Protein AF-A0A915UZ23-F1 (afdb_monomer)

Mean predicted aligned error: 4.22 Å

Solvent-accessible surface area (backbone atoms only — not comparable to full-atom values): 5378 Å² total; per-residue (Å²): 132,85,82,70,51,73,66,54,51,43,52,49,52,34,50,52,42,57,56,46,61,71,44,100,79,45,67,87,58,43,67,60,50,36,53,44,35,50,39,56,71,74,65,50,86,45,71,68,53,41,41,52,45,27,51,52,44,36,50,58,41,57,74,39,61,75,51,29,77,32,76,69,28,41,54,51,39,50,53,19,49,54,49,38,71,74,47,24,84,82,37,76,92,59,103

Secondary structure (DSSP, 8-state):
-----HHHHHHHHHHHHHHHTTSSS--TTHHHHHHHHHIIIII--SHHHHHHHHHHHHHHHHHSHHHHTSHHHHHHHHHHHHHHHHHGGG-GGG-

pLDDT: mean 90.29, std 10.5, range [41.72, 97.69]

Radius of gyration: 13.06 Å; Cα contacts (8 Å, |Δi|>4): 94; chains: 1; bounding box: 33×24×35 Å

Foldseek 3Di:
DDDDDLLRLLVVLLVVLVVQVPDPDHDPLSVVLNVLSCCLNPPDPDLVVNLVSLVVNLVSLVVDVVSCPDPSNVSSNVSSVVSLVVRVVVPVVSD

Nearest PDB structures (foldseek):
  4c0e-assembly2_B  TM=3.445E-01  e=4.087E+00  Thermochaetoides thermophila

Sequence (95 aa):
MSHLSLKEKIQELATRAREATCEPHPHWLLPHIIEVLDVMFVRVRSPKELLGAARALGRIVMDDYAFSESPLGTELLELADDIVRKYAWRFPRFR

Structure (mmCIF, N/CA/C/O backbone):
data_AF-A0A915UZ23-F1
#
_entry.id   AF-A0A915UZ23-F1
#
loop_
_atom_site.group_PDB
_atom_site.id
_atom_site.type_symbol
_atom_site.label_atom_id
_atom_site.label_alt_id
_atom_site.label_comp_id
_atom_site.label_asym_id
_atom_site.label_entity_id
_atom_site.label_seq_id
_atom_site.pdbx_PDB_ins_code
_atom_site.Cartn_x
_atom_site.Cartn_y
_atom_site.Cartn_z
_atom_site.occupancy
_atom_site.B_iso_or_equiv
_atom_site.auth_seq_id
_atom_site.auth_comp_id
_atom_site.auth_asym_id
_atom_site.auth_atom_id
_atom_site.pdbx_PDB_model_num
ATOM 1 N N . MET A 1 1 ? 18.042 2.248 15.621 1.00 41.72 1 MET A N 1
ATOM 2 C CA . MET A 1 1 ? 17.168 2.279 14.432 1.00 41.72 1 MET A CA 1
ATOM 3 C C . MET A 1 1 ? 15.877 2.957 14.840 1.00 41.72 1 MET A C 1
ATOM 5 O O . MET A 1 1 ? 15.252 2.508 15.792 1.00 41.72 1 MET A O 1
ATOM 9 N N . SER A 1 2 ? 15.558 4.095 14.237 1.00 47.66 2 SER A N 1
ATOM 10 C CA . SER A 1 2 ? 14.358 4.876 14.545 1.00 47.66 2 SER A CA 1
ATOM 11 C C . SER A 1 2 ? 13.126 4.060 14.149 1.00 47.66 2 SER A C 1
ATOM 13 O O . SER A 1 2 ? 13.005 3.681 12.988 1.00 47.66 2 SER A O 1
ATOM 15 N N . HIS A 1 3 ? 12.228 3.755 15.086 1.00 66.88 3 HIS A N 1
ATOM 16 C CA . HIS A 1 3 ? 10.928 3.189 14.727 1.00 66.88 3 HIS A CA 1
ATOM 17 C C . HIS A 1 3 ? 10.107 4.282 14.039 1.00 66.88 3 HIS A C 1
ATOM 19 O O . HIS A 1 3 ? 9.664 5.217 14.705 1.00 66.88 3 HIS A O 1
ATOM 25 N N . LEU A 1 4 ? 9.923 4.173 12.722 1.00 77.19 4 LEU A N 1
ATOM 26 C CA . LEU A 1 4 ? 8.992 5.031 11.995 1.00 77.19 4 LEU A CA 1
ATOM 27 C C . LEU A 1 4 ? 7.581 4.828 12.549 1.00 77.19 4 LEU A C 1
ATOM 29 O O . LEU A 1 4 ? 7.145 3.702 12.817 1.00 77.19 4 LEU A O 1
ATOM 33 N N . SER A 1 5 ? 6.845 5.920 12.711 1.00 89.69 5 SER A N 1
ATOM 34 C CA . SER A 1 5 ? 5.413 5.847 12.949 1.00 89.69 5 SER A CA 1
ATOM 35 C C . SER A 1 5 ? 4.716 5.215 11.741 1.00 89.69 5 SER A C 1
ATOM 37 O O . SER A 1 5 ? 5.189 5.281 10.608 1.00 89.69 5 SER A O 1
ATOM 39 N N . LEU A 1 6 ? 3.533 4.636 11.963 1.00 90.12 6 LEU A N 1
ATOM 40 C CA . LEU A 1 6 ? 2.737 4.048 10.879 1.00 90.12 6 LEU A CA 1
ATOM 41 C C . LEU A 1 6 ? 2.483 5.048 9.740 1.00 90.12 6 LEU A C 1
ATOM 43 O O . LEU A 1 6 ? 2.488 4.679 8.572 1.00 90.12 6 LEU A O 1
ATOM 47 N N . LYS A 1 7 ? 2.271 6.319 10.092 1.00 90.88 7 LYS A N 1
ATOM 48 C CA . LYS A 1 7 ? 2.013 7.386 9.129 1.00 90.88 7 LYS A CA 1
ATOM 49 C C . LYS A 1 7 ? 3.249 7.694 8.278 1.00 90.88 7 LYS A C 1
ATOM 51 O O . LYS A 1 7 ? 3.107 7.854 7.071 1.00 90.88 7 LYS A O 1
ATOM 56 N N . GLU A 1 8 ? 4.435 7.724 8.886 1.00 93.44 8 GLU A N 1
ATOM 57 C CA . GLU A 1 8 ? 5.704 7.884 8.163 1.00 93.44 8 GLU A CA 1
ATOM 58 C C . GLU A 1 8 ? 5.976 6.681 7.251 1.00 93.44 8 GLU A C 1
ATOM 60 O O . GLU A 1 8 ? 6.284 6.884 6.082 1.00 93.44 8 GLU A O 1
ATOM 65 N N . LYS A 1 9 ? 5.746 5.446 7.728 1.00 94.56 9 LYS A N 1
ATOM 66 C CA . LYS A 1 9 ? 5.892 4.221 6.914 1.00 94.56 9 LYS A CA 1
ATOM 67 C C . LYS A 1 9 ? 4.975 4.239 5.682 1.00 94.56 9 LYS A C 1
ATOM 69 O O . LYS A 1 9 ? 5.417 3.924 4.583 1.00 94.56 9 LYS A O 1
ATOM 74 N N . ILE A 1 10 ? 3.709 4.649 5.836 1.00 95.25 10 ILE A N 1
ATOM 75 C CA . ILE A 1 10 ? 2.772 4.789 4.703 1.00 95.25 10 ILE A CA 1
ATOM 76 C C . ILE A 1 10 ? 3.280 5.835 3.700 1.00 95.25 10 ILE A C 1
ATOM 78 O O . ILE A 1 10 ? 3.245 5.596 2.496 1.00 95.25 10 ILE A O 1
ATOM 82 N N . GLN A 1 11 ? 3.749 6.989 4.181 1.00 95.69 11 GLN A N 1
ATOM 83 C CA . GLN A 1 11 ? 4.233 8.069 3.319 1.00 95.69 11 GLN A CA 1
ATOM 84 C C . GLN A 1 11 ? 5.504 7.688 2.552 1.00 95.69 11 GLN A C 1
ATOM 86 O O . GLN A 1 11 ? 5.636 8.013 1.370 1.00 95.69 11 GLN A O 1
ATOM 91 N N . GLU A 1 12 ? 6.429 6.997 3.212 1.00 96.19 12 GLU A N 1
ATOM 92 C CA . GLU A 1 12 ? 7.650 6.483 2.597 1.00 96.19 12 GLU A CA 1
ATOM 93 C C . GLU A 1 12 ? 7.319 5.494 1.477 1.00 96.19 12 GLU A C 1
ATOM 95 O O . GLU A 1 12 ? 7.760 5.673 0.342 1.00 96.19 12 GLU A O 1
ATOM 100 N N . LEU A 1 13 ? 6.467 4.504 1.760 1.00 97.38 13 LEU A N 1
ATOM 101 C CA . LEU A 1 13 ? 6.052 3.513 0.767 1.00 97.38 13 LEU A CA 1
ATOM 102 C C . LEU A 1 13 ? 5.275 4.147 -0.394 1.00 97.38 13 LEU A C 1
ATOM 104 O O . LEU A 1 13 ? 5.468 3.750 -1.540 1.00 97.38 13 LEU A O 1
ATOM 108 N N . ALA A 1 14 ? 4.461 5.177 -0.138 1.00 96.62 14 ALA A N 1
ATOM 109 C CA . ALA A 1 14 ? 3.791 5.938 -1.195 1.00 96.62 14 ALA A CA 1
ATOM 110 C C . ALA A 1 14 ? 4.791 6.673 -2.099 1.00 96.62 14 ALA A C 1
ATOM 112 O O . ALA A 1 14 ? 4.610 6.724 -3.315 1.00 96.62 14 ALA A O 1
ATOM 113 N N . THR A 1 15 ? 5.857 7.227 -1.517 1.00 96.75 15 THR A N 1
ATOM 114 C CA . THR A 1 15 ? 6.926 7.898 -2.270 1.00 96.75 15 THR A CA 1
ATOM 115 C C . THR A 1 15 ? 7.663 6.899 -3.156 1.00 96.75 15 THR A C 1
ATOM 117 O O . THR A 1 15 ? 7.750 7.113 -4.362 1.00 96.75 15 THR A O 1
ATOM 120 N N . ARG A 1 16 ? 8.075 5.757 -2.599 1.00 97.00 16 ARG A N 1
ATOM 121 C CA . ARG A 1 16 ? 8.753 4.691 -3.351 1.00 97.00 16 ARG A CA 1
ATOM 122 C C . ARG A 1 16 ? 7.874 4.091 -4.449 1.00 97.00 16 ARG A C 1
ATOM 124 O O . ARG A 1 16 ? 8.359 3.826 -5.541 1.00 97.00 16 ARG A O 1
ATOM 131 N N . ALA A 1 17 ? 6.573 3.931 -4.204 1.00 96.44 17 ALA A N 1
ATOM 132 C CA . ALA A 1 17 ? 5.637 3.479 -5.232 1.00 96.44 17 ALA A CA 1
ATOM 133 C C . ALA A 1 17 ? 5.529 4.475 -6.398 1.00 96.44 17 ALA A C 1
ATOM 135 O O . ALA A 1 17 ? 5.486 4.056 -7.551 1.00 96.44 17 ALA A O 1
ATOM 136 N N . ARG A 1 18 ? 5.542 5.787 -6.126 1.00 96.62 18 ARG A N 1
ATOM 137 C CA . ARG A 1 18 ? 5.596 6.820 -7.176 1.00 96.62 18 ARG A CA 1
ATOM 138 C C . ARG A 1 18 ? 6.921 6.797 -7.930 1.00 96.62 18 ARG A C 1
ATOM 140 O O . ARG A 1 18 ? 6.913 6.930 -9.146 1.00 96.62 18 ARG A O 1
ATOM 147 N N . GLU A 1 19 ? 8.042 6.587 -7.252 1.00 96.00 19 GLU A N 1
ATOM 148 C CA . GLU A 1 19 ? 9.342 6.437 -7.919 1.00 96.00 19 GLU A CA 1
ATOM 149 C C . GLU A 1 19 ? 9.352 5.222 -8.858 1.00 96.00 19 GLU A C 1
ATOM 151 O O . GLU A 1 19 ? 9.771 5.350 -10.007 1.00 96.00 19 GLU A O 1
ATOM 156 N N . ALA A 1 20 ? 8.780 4.093 -8.429 1.00 94.69 20 ALA A N 1
ATOM 157 C CA . ALA A 1 20 ? 8.665 2.881 -9.242 1.00 94.69 20 ALA A CA 1
ATOM 158 C C . ALA A 1 20 ? 7.816 3.080 -10.515 1.00 94.69 20 ALA A C 1
ATOM 160 O O . ALA A 1 20 ? 8.027 2.395 -11.513 1.00 94.69 20 ALA A O 1
ATOM 161 N N . THR A 1 21 ? 6.880 4.042 -10.536 1.00 94.12 21 THR A N 1
ATOM 162 C CA . THR A 1 21 ? 6.131 4.364 -11.770 1.00 94.12 21 THR A CA 1
ATOM 163 C C . THR A 1 21 ? 6.985 5.002 -12.864 1.00 94.12 21 THR A C 1
ATOM 165 O O . THR A 1 21 ? 6.580 4.998 -14.024 1.00 94.12 21 THR A O 1
ATOM 168 N N . CYS A 1 22 ? 8.158 5.534 -12.514 1.00 92.69 22 CYS A N 1
ATOM 169 C CA . CYS A 1 22 ? 9.092 6.146 -13.456 1.00 92.69 22 CYS A CA 1
ATOM 170 C C . CYS A 1 22 ? 10.069 5.130 -14.071 1.00 92.69 22 CYS A C 1
ATOM 172 O O . CYS A 1 22 ? 10.891 5.508 -14.908 1.00 92.69 22 CYS A O 1
ATOM 174 N N . GLU A 1 23 ? 10.023 3.862 -13.653 1.00 91.56 23 GLU A N 1
ATOM 175 C CA . GLU A 1 23 ? 10.867 2.811 -14.215 1.00 91.56 23 GLU A CA 1
ATOM 176 C C . GLU A 1 23 ? 10.480 2.494 -15.673 1.00 91.56 23 GLU A C 1
ATOM 178 O O . GLU A 1 23 ? 9.332 2.702 -16.064 1.00 91.56 23 GLU A O 1
ATOM 183 N N . PRO A 1 24 ? 11.401 1.964 -16.505 1.00 87.50 24 PRO A N 1
ATOM 184 C CA . PRO A 1 24 ? 11.129 1.695 -17.923 1.00 87.50 24 PRO A CA 1
ATOM 185 C C . PRO A 1 24 ? 9.966 0.724 -18.189 1.00 87.50 24 PRO A C 1
ATOM 187 O O . PRO A 1 24 ? 9.381 0.757 -19.269 1.00 87.50 24 PRO A O 1
ATOM 190 N N . HIS A 1 25 ? 9.642 -0.139 -17.223 1.00 87.00 25 HIS A N 1
ATOM 191 C CA . HIS A 1 25 ? 8.550 -1.111 -17.303 1.00 87.00 25 HIS A CA 1
ATOM 192 C C . HIS A 1 25 ? 7.794 -1.138 -15.967 1.00 87.00 25 HIS A C 1
ATOM 194 O O . HIS A 1 25 ? 7.974 -2.067 -15.180 1.00 87.00 25 HIS A O 1
ATOM 200 N N . PRO A 1 26 ? 6.988 -0.106 -15.669 1.00 88.75 26 PRO A N 1
ATOM 201 C CA . PRO A 1 26 ? 6.341 -0.004 -14.375 1.00 88.75 26 PRO A CA 1
ATOM 202 C C . PRO A 1 26 ? 5.224 -1.043 -14.258 1.00 88.75 26 PRO A C 1
ATOM 204 O O . PRO A 1 26 ? 4.504 -1.331 -15.219 1.00 88.75 26 PRO A O 1
ATOM 207 N N . HIS A 1 27 ? 5.040 -1.574 -13.053 1.00 90.94 27 HIS A N 1
ATOM 208 C CA . HIS A 1 27 ? 3.927 -2.468 -12.761 1.00 90.94 27 HIS A CA 1
ATOM 209 C C . HIS A 1 27 ? 2.590 -1.735 -12.913 1.00 90.94 27 HIS A C 1
ATOM 211 O O . HIS A 1 27 ? 2.381 -0.649 -12.365 1.00 90.94 27 HIS A O 1
ATOM 217 N N . TRP A 1 28 ? 1.658 -2.347 -13.640 1.00 91.06 28 TRP A N 1
ATOM 218 C CA . TRP A 1 28 ? 0.398 -1.716 -14.044 1.00 91.06 28 TRP A CA 1
ATOM 219 C C . TRP A 1 28 ? -0.534 -1.374 -12.867 1.00 91.06 28 TRP A C 1
ATOM 221 O O . TRP A 1 28 ? -1.384 -0.496 -13.000 1.00 91.06 28 TRP A O 1
ATOM 231 N N . LEU A 1 29 ? -0.359 -2.023 -11.708 1.00 94.56 29 LEU A N 1
ATOM 232 C CA . LEU A 1 29 ? -1.132 -1.770 -10.485 1.00 94.56 29 LEU A CA 1
ATOM 233 C C . LEU A 1 29 ? -0.567 -0.659 -9.591 1.00 94.56 29 LEU A C 1
ATOM 235 O O . LEU A 1 29 ? -1.250 -0.246 -8.651 1.00 94.56 29 LEU A O 1
ATOM 239 N N . LEU A 1 30 ? 0.633 -0.134 -9.872 1.00 95.12 30 LEU A N 1
ATOM 240 C CA . LEU A 1 30 ? 1.245 0.925 -9.060 1.00 95.12 30 LEU A CA 1
ATOM 241 C C . LEU A 1 30 ? 0.337 2.151 -8.858 1.00 95.12 30 LEU A C 1
ATOM 243 O O . LEU A 1 30 ? 0.244 2.606 -7.718 1.00 95.12 30 LEU A O 1
ATOM 247 N N . PRO A 1 31 ? -0.393 2.664 -9.873 1.00 95.44 31 PRO A N 1
ATOM 248 C CA . PRO A 1 31 ? -1.319 3.777 -9.663 1.00 95.44 31 PRO A CA 1
ATOM 249 C C . PRO A 1 31 ? -2.387 3.480 -8.600 1.00 95.44 31 PRO A C 1
ATOM 251 O O . PRO A 1 31 ? -2.629 4.307 -7.723 1.00 95.44 31 PRO A O 1
ATOM 254 N N . HIS A 1 32 ? -2.969 2.278 -8.613 1.00 95.94 32 HIS A N 1
ATOM 255 C CA . HIS A 1 32 ? -3.980 1.871 -7.633 1.00 95.94 32 HIS A CA 1
ATOM 256 C C . HIS A 1 32 ? -3.394 1.682 -6.232 1.00 95.94 32 HIS A C 1
ATOM 258 O O . HIS A 1 32 ? -4.024 2.039 -5.236 1.00 95.94 32 HIS A O 1
ATOM 264 N N . ILE A 1 33 ? -2.169 1.162 -6.142 1.00 97.25 33 ILE A N 1
ATOM 265 C CA . ILE A 1 33 ? -1.435 1.054 -4.877 1.00 97.25 33 ILE A CA 1
ATOM 266 C C . ILE A 1 33 ? -1.213 2.446 -4.275 1.00 97.25 33 ILE A C 1
ATOM 268 O O . ILE A 1 33 ? -1.504 2.659 -3.097 1.00 97.25 33 ILE A O 1
ATOM 272 N N . ILE A 1 34 ? -0.755 3.407 -5.084 1.00 97.06 34 ILE A N 1
ATOM 273 C CA . ILE A 1 34 ? -0.525 4.795 -4.658 1.00 97.06 34 ILE A CA 1
ATOM 274 C C . ILE A 1 34 ? -1.828 5.428 -4.156 1.00 97.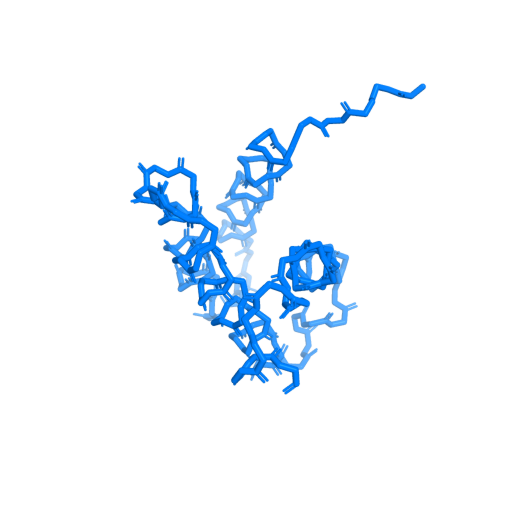06 34 ILE A C 1
ATOM 276 O O . ILE A 1 34 ? -1.836 6.017 -3.076 1.00 97.06 34 ILE A O 1
ATOM 280 N N . GLU A 1 35 ? -2.940 5.258 -4.879 1.00 96.12 35 GLU A N 1
ATOM 281 C CA . GLU A 1 35 ? -4.252 5.762 -4.454 1.00 96.12 35 GLU A CA 1
ATOM 282 C C . GLU A 1 35 ? -4.665 5.222 -3.079 1.00 96.12 35 GLU A C 1
ATOM 284 O O . GLU A 1 35 ? -5.133 5.981 -2.224 1.00 96.12 35 GLU A O 1
ATOM 289 N N . VAL A 1 36 ? -4.474 3.923 -2.831 1.00 96.75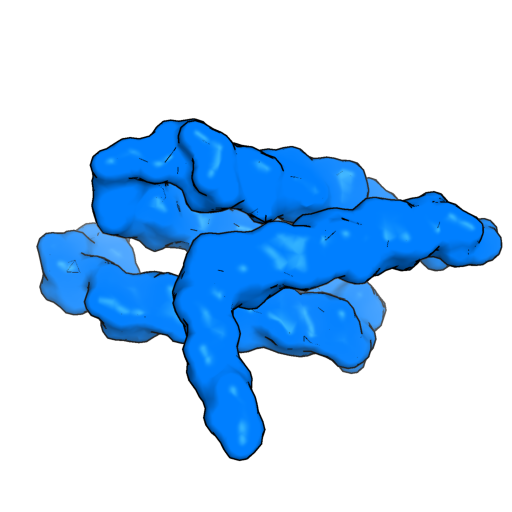 36 VAL A N 1
ATOM 290 C CA . VAL A 1 36 ? -4.809 3.314 -1.537 1.00 96.75 36 VAL A CA 1
ATOM 291 C C . VAL A 1 36 ? -3.918 3.860 -0.421 1.00 96.75 36 VAL A C 1
ATOM 293 O O . VAL A 1 36 ? -4.431 4.201 0.647 1.00 96.75 36 VAL A O 1
ATOM 296 N N . LEU A 1 37 ? -2.614 4.012 -0.659 1.00 96.88 37 LEU A N 1
ATOM 297 C CA . LEU A 1 37 ? -1.688 4.590 0.320 1.00 96.88 37 LEU A CA 1
ATOM 298 C C . LEU A 1 37 ? -2.035 6.052 0.639 1.00 96.88 37 LEU A C 1
ATOM 300 O O . LEU A 1 37 ? -2.054 6.441 1.809 1.00 96.88 37 LEU A O 1
ATOM 304 N N . ASP A 1 38 ? -2.401 6.847 -0.367 1.00 95.44 38 ASP A N 1
ATOM 305 C CA . ASP A 1 38 ? -2.845 8.231 -0.178 1.00 95.44 38 ASP A CA 1
ATOM 306 C C . ASP A 1 38 ? -4.160 8.305 0.616 1.00 95.44 38 ASP A C 1
ATOM 308 O O . ASP A 1 38 ? -4.314 9.148 1.509 1.00 95.44 38 ASP A O 1
ATOM 312 N N . VAL A 1 39 ? -5.102 7.387 0.372 1.00 94.06 39 VAL A N 1
ATOM 313 C CA . VAL A 1 39 ? -6.321 7.251 1.187 1.00 94.06 39 VAL A CA 1
ATOM 314 C C . VAL A 1 39 ? -5.968 6.916 2.637 1.00 94.06 39 VAL A C 1
ATOM 316 O O . VAL A 1 39 ? -6.500 7.555 3.551 1.00 94.06 39 VAL A O 1
ATOM 319 N N . MET A 1 40 ? -5.059 5.964 2.864 1.00 94.62 40 MET A N 1
ATOM 320 C CA . MET A 1 40 ? -4.600 5.578 4.203 1.00 94.62 40 MET A CA 1
ATOM 321 C C . MET A 1 40 ? -3.931 6.737 4.945 1.00 94.62 40 MET A C 1
ATOM 323 O O . MET A 1 40 ? -4.134 6.885 6.149 1.00 94.62 40 MET A O 1
ATOM 327 N N . PHE A 1 41 ? -3.172 7.574 4.236 1.00 92.88 41 PHE A N 1
ATOM 328 C CA . PHE A 1 41 ? -2.447 8.699 4.820 1.00 92.88 41 PHE A CA 1
ATOM 329 C C . PHE A 1 41 ? -3.337 9.916 5.115 1.00 92.88 41 PHE A C 1
ATOM 331 O O . PHE A 1 41 ? -3.194 10.546 6.167 1.00 92.88 41 PHE A O 1
ATOM 338 N N . VAL A 1 42 ? -4.238 10.269 4.191 1.00 89.75 42 VAL A N 1
ATOM 339 C CA . VAL A 1 42 ? -4.996 11.535 4.231 1.00 89.75 42 VAL A CA 1
ATOM 340 C C . VAL A 1 42 ? -6.418 11.357 4.757 1.00 89.75 42 VAL A C 1
ATOM 342 O O . VAL A 1 42 ? -6.940 12.236 5.444 1.00 89.75 42 VAL A O 1
ATOM 345 N N . ARG A 1 43 ? -7.092 10.263 4.386 1.00 82.69 43 ARG A N 1
ATOM 346 C CA . ARG A 1 43 ? -8.560 10.171 4.459 1.00 82.69 43 ARG A CA 1
ATOM 347 C C . ARG A 1 43 ? -9.081 9.256 5.552 1.00 82.69 43 ARG A C 1
ATOM 349 O O . ARG A 1 43 ? -10.227 9.427 5.956 1.00 82.69 43 ARG A O 1
ATOM 356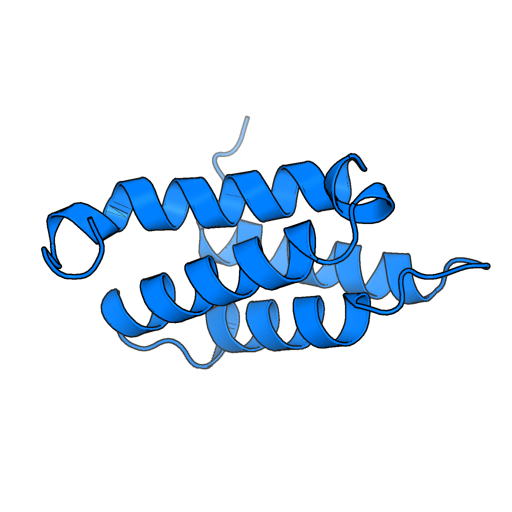 N N . VAL A 1 44 ? -8.275 8.318 6.031 1.00 85.06 44 VAL A N 1
ATOM 357 C CA . VAL A 1 44 ? -8.675 7.396 7.094 1.00 85.06 44 VAL A CA 1
ATOM 358 C C . VAL A 1 44 ? -8.849 8.145 8.416 1.00 85.06 44 VAL A C 1
ATOM 360 O O . VAL A 1 44 ? -7.914 8.735 8.953 1.00 85.06 44 VAL A O 1
ATOM 363 N N . ARG A 1 45 ? -10.062 8.085 8.968 1.00 88.00 45 ARG A N 1
ATOM 364 C CA . ARG A 1 45 ? -10.450 8.726 10.235 1.00 88.00 45 ARG A CA 1
ATOM 365 C C . ARG A 1 45 ? -10.685 7.724 11.354 1.00 88.00 45 ARG A C 1
ATOM 367 O O . ARG A 1 45 ? -10.824 8.114 12.511 1.00 88.00 45 ARG A O 1
ATOM 374 N N . SER A 1 46 ? -10.747 6.433 11.029 1.00 89.69 46 SER A N 1
ATOM 375 C CA . SER A 1 46 ? -11.002 5.377 12.005 1.00 89.69 46 SER A CA 1
ATOM 376 C C . SER A 1 46 ? -10.166 4.118 11.755 1.00 89.69 46 SER A C 1
ATOM 378 O O . SER A 1 46 ? -9.837 3.803 10.610 1.00 89.69 46 SER A O 1
ATOM 380 N N . PRO A 1 47 ? -9.886 3.316 12.801 1.00 89.44 47 PRO A N 1
ATOM 381 C CA . PRO A 1 47 ? -9.230 2.018 12.639 1.00 89.44 47 PRO A CA 1
ATOM 382 C C . PRO A 1 47 ? -9.954 1.058 11.685 1.00 89.44 47 PRO A C 1
ATOM 384 O O . PRO A 1 47 ? -9.314 0.218 11.061 1.00 89.44 47 PRO A O 1
ATOM 387 N N . LYS A 1 48 ? -11.283 1.171 11.560 1.00 89.56 48 LYS A N 1
ATOM 388 C CA . LYS A 1 48 ? -12.083 0.334 10.655 1.00 89.56 48 LYS A CA 1
ATOM 389 C C . LYS A 1 48 ? -11.813 0.674 9.188 1.00 89.56 48 LYS A C 1
ATOM 391 O O . LYS A 1 48 ? -11.661 -0.230 8.374 1.00 89.56 48 LYS A O 1
ATOM 396 N N . GLU A 1 49 ? -11.754 1.963 8.861 1.00 92.50 49 GLU A N 1
ATOM 397 C CA . GLU A 1 49 ? -11.392 2.428 7.517 1.00 92.50 49 GLU A CA 1
ATOM 398 C C . GLU A 1 49 ? -9.953 2.040 7.177 1.00 92.50 49 GLU A C 1
ATOM 400 O O . GLU A 1 49 ? -9.707 1.526 6.089 1.00 92.50 49 GLU A O 1
ATOM 405 N N . LEU A 1 50 ? -9.031 2.189 8.139 1.00 93.94 50 LEU A N 1
ATOM 406 C CA . LEU A 1 50 ? -7.636 1.778 7.977 1.00 93.94 50 LEU A CA 1
ATOM 407 C C . LEU A 1 50 ? -7.518 0.287 7.652 1.00 93.94 50 LEU A C 1
ATOM 409 O O . LEU A 1 50 ? -6.789 -0.099 6.745 1.00 93.94 50 LEU A O 1
ATOM 413 N N . LEU A 1 51 ? -8.263 -0.547 8.381 1.00 93.56 51 LEU A N 1
ATOM 414 C CA . LEU A 1 51 ? -8.295 -1.991 8.179 1.00 93.56 51 LEU A CA 1
ATOM 415 C C . LEU A 1 51 ? -8.875 -2.370 6.809 1.00 93.56 51 LEU A C 1
ATOM 417 O O . LEU A 1 51 ? -8.373 -3.285 6.160 1.00 93.56 51 LEU A O 1
ATOM 421 N N . GLY A 1 52 ? -9.920 -1.668 6.362 1.00 93.69 52 GLY A N 1
ATOM 422 C CA . GLY A 1 52 ? -10.490 -1.852 5.027 1.00 93.69 52 GLY A CA 1
ATOM 423 C C . GLY A 1 52 ? -9.489 -1.516 3.921 1.00 93.69 52 GLY A C 1
ATOM 424 O O . GLY A 1 52 ? -9.310 -2.310 3.000 1.00 93.69 52 GLY A O 1
ATOM 425 N N . ALA A 1 53 ? -8.795 -0.384 4.051 1.00 95.50 53 ALA A N 1
ATOM 426 C CA . ALA A 1 53 ? -7.777 0.041 3.096 1.00 95.50 53 ALA A CA 1
ATOM 427 C C . ALA A 1 53 ? -6.559 -0.897 3.082 1.00 95.50 53 ALA A C 1
ATOM 429 O O . ALA A 1 53 ? -6.103 -1.268 2.009 1.00 95.50 53 ALA A O 1
ATOM 430 N N . ALA A 1 54 ? -6.095 -1.372 4.244 1.00 95.69 54 ALA A N 1
ATOM 431 C CA . ALA A 1 54 ? -4.999 -2.341 4.327 1.00 95.69 54 ALA A CA 1
ATOM 432 C C . ALA A 1 54 ? -5.329 -3.670 3.628 1.00 95.69 54 ALA A C 1
ATOM 434 O O . ALA A 1 54 ? -4.495 -4.227 2.923 1.00 95.69 54 ALA A O 1
ATOM 435 N N . ARG A 1 55 ? -6.566 -4.164 3.755 1.00 94.06 55 ARG A N 1
ATOM 436 C CA . ARG A 1 55 ? -7.011 -5.362 3.021 1.00 94.06 55 ARG A CA 1
ATOM 437 C C . ARG A 1 55 ? -7.078 -5.132 1.514 1.00 94.06 55 ARG A C 1
ATOM 439 O O . ARG A 1 55 ? -6.701 -6.018 0.753 1.00 94.06 55 ARG A O 1
ATOM 446 N N . ALA A 1 56 ? -7.565 -3.965 1.093 1.00 95.56 56 ALA A N 1
ATOM 447 C CA . ALA A 1 56 ? -7.573 -3.590 -0.317 1.00 95.56 56 ALA A CA 1
ATOM 448 C C . ALA A 1 56 ? -6.143 -3.515 -0.871 1.00 95.56 56 ALA A C 1
ATOM 450 O O . ALA A 1 56 ? -5.884 -4.089 -1.922 1.00 95.56 56 ALA A O 1
ATOM 451 N N . LEU A 1 57 ? -5.217 -2.902 -0.124 1.00 97.19 57 LEU A N 1
ATOM 452 C CA . LEU A 1 57 ? -3.797 -2.846 -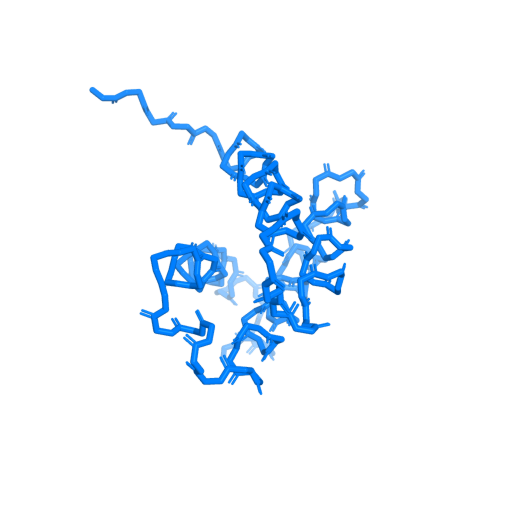0.462 1.00 97.19 57 LEU A CA 1
ATOM 453 C C . LEU A 1 57 ? -3.219 -4.252 -0.646 1.00 97.19 57 LEU A C 1
ATOM 455 O O . LEU A 1 57 ? -2.680 -4.544 -1.706 1.00 97.19 57 LEU A O 1
ATOM 459 N N . GLY A 1 58 ? -3.387 -5.133 0.345 1.00 96.25 58 GLY A N 1
ATOM 460 C CA . GLY A 1 5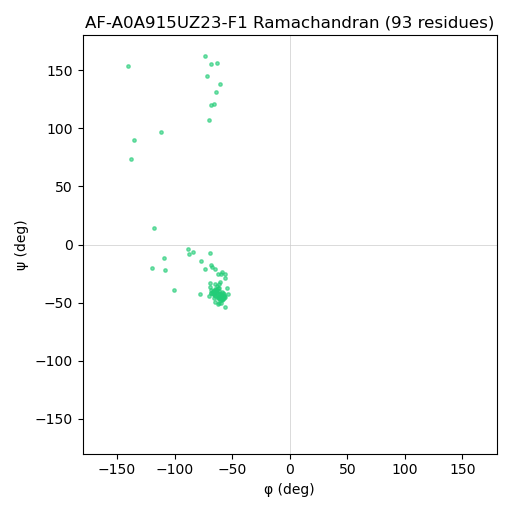8 ? -2.869 -6.500 0.272 1.00 96.25 58 GLY A CA 1
ATOM 461 C C . GLY A 1 58 ? -3.400 -7.270 -0.938 1.00 96.25 58 GLY A C 1
ATOM 462 O O . GLY A 1 58 ? -2.637 -7.936 -1.629 1.00 96.25 58 GLY A O 1
ATOM 463 N N . ARG A 1 59 ? -4.695 -7.126 -1.249 1.00 95.81 59 ARG A N 1
ATOM 464 C CA . ARG A 1 59 ? -5.291 -7.738 -2.443 1.00 95.81 59 ARG A CA 1
ATOM 465 C C . ARG A 1 59 ? -4.670 -7.206 -3.735 1.00 95.81 59 ARG A C 1
ATOM 467 O O . ARG A 1 59 ? -4.245 -8.007 -4.551 1.00 95.81 59 ARG A O 1
ATOM 474 N N . ILE A 1 60 ? -4.600 -5.885 -3.898 1.00 96.25 60 ILE A N 1
ATOM 475 C CA . ILE A 1 60 ? -4.057 -5.264 -5.115 1.00 96.25 60 ILE A CA 1
ATOM 476 C C . ILE A 1 60 ? -2.596 -5.676 -5.318 1.00 96.25 60 ILE A C 1
ATOM 478 O O . ILE A 1 60 ? -2.203 -6.001 -6.428 1.00 96.25 60 ILE A O 1
ATOM 482 N N . VAL A 1 61 ? -1.791 -5.701 -4.255 1.00 96.00 61 VAL A N 1
ATOM 483 C CA . VAL A 1 61 ? -0.383 -6.101 -4.366 1.00 96.00 61 VAL A CA 1
ATOM 484 C C . VAL A 1 61 ? -0.251 -7.567 -4.788 1.00 96.00 61 VAL A C 1
ATOM 486 O O . VAL A 1 61 ? 0.590 -7.867 -5.626 1.00 96.00 61 VAL A O 1
ATOM 489 N N . MET A 1 62 ? -1.094 -8.468 -4.272 1.00 95.00 62 MET A N 1
ATOM 490 C CA . MET A 1 62 ? -1.093 -9.884 -4.671 1.00 95.00 62 MET A CA 1
ATOM 491 C C . MET A 1 62 ? -1.679 -10.144 -6.068 1.00 95.00 62 MET A C 1
ATOM 493 O O . MET A 1 62 ? -1.385 -11.185 -6.653 1.00 95.00 62 MET A O 1
ATOM 497 N N . ASP A 1 63 ? -2.497 -9.235 -6.610 1.00 95.06 63 ASP A N 1
ATOM 498 C CA . ASP A 1 63 ? -3.079 -9.376 -7.954 1.00 95.06 63 ASP A CA 1
ATOM 499 C C . ASP A 1 63 ? -2.004 -9.276 -9.069 1.00 95.06 63 ASP A C 1
ATOM 501 O O . ASP A 1 63 ? -2.223 -9.766 -10.178 1.00 95.06 63 ASP A O 1
ATOM 505 N N . ASP A 1 64 ? -0.821 -8.712 -8.782 1.00 91.19 64 ASP A N 1
ATOM 506 C CA . ASP A 1 64 ? 0.385 -8.807 -9.620 1.00 91.19 64 ASP A CA 1
ATOM 507 C C . ASP A 1 64 ? 1.452 -9.654 -8.907 1.00 91.19 64 ASP A C 1
ATOM 509 O O . ASP A 1 64 ? 2.210 -9.164 -8.069 1.00 91.19 64 ASP A O 1
ATOM 513 N N . TYR A 1 65 ? 1.526 -10.943 -9.259 1.00 89.75 65 TYR A N 1
ATOM 514 C CA . TYR A 1 65 ? 2.441 -11.891 -8.615 1.00 89.75 65 TYR A CA 1
ATOM 515 C C . TYR A 1 65 ? 3.911 -11.447 -8.692 1.00 89.75 65 TYR A C 1
ATOM 517 O O . TYR A 1 65 ? 4.617 -11.479 -7.685 1.00 89.75 65 TYR A O 1
ATOM 525 N N . ALA A 1 66 ? 4.364 -10.975 -9.859 1.00 91.06 66 ALA A N 1
ATOM 526 C CA . ALA A 1 66 ? 5.749 -10.546 -10.044 1.00 91.06 66 ALA A CA 1
ATOM 527 C C . ALA A 1 66 ? 6.076 -9.317 -9.186 1.00 91.06 66 ALA A C 1
ATOM 529 O O . ALA A 1 66 ? 7.162 -9.233 -8.615 1.00 91.06 66 ALA A O 1
ATOM 530 N N . PHE A 1 67 ? 5.125 -8.387 -9.056 1.00 93.50 67 PHE A N 1
ATOM 531 C CA . PHE A 1 67 ? 5.274 -7.258 -8.146 1.00 93.50 67 PHE A CA 1
ATOM 532 C C . PHE A 1 67 ? 5.287 -7.696 -6.681 1.00 93.50 67 PHE A C 1
ATOM 534 O O . PHE A 1 67 ? 6.100 -7.193 -5.908 1.00 93.50 67 PHE A O 1
ATOM 541 N N . SER A 1 68 ? 4.412 -8.625 -6.292 1.00 93.75 68 SER A N 1
ATOM 542 C CA . SER A 1 68 ? 4.267 -9.069 -4.901 1.00 93.75 68 SER A CA 1
ATOM 543 C C . SER A 1 68 ? 5.548 -9.685 -4.322 1.00 93.75 68 SER A C 1
ATOM 545 O O . SER A 1 68 ? 5.841 -9.482 -3.148 1.00 93.75 68 SER A O 1
ATOM 547 N N . GLU A 1 69 ? 6.346 -10.344 -5.167 1.00 94.06 69 GLU A N 1
ATOM 548 C CA . GLU A 1 69 ? 7.644 -10.944 -4.821 1.00 94.06 69 GLU A CA 1
ATOM 549 C C . GLU A 1 69 ? 8.809 -9.930 -4.870 1.00 94.06 69 GLU A C 1
ATOM 551 O O . GLU A 1 69 ? 9.944 -10.243 -4.507 1.00 94.06 69 GLU A O 1
ATOM 556 N N . SER A 1 70 ? 8.563 -8.698 -5.330 1.00 94.56 70 SER A N 1
ATOM 557 C CA . SER A 1 70 ? 9.574 -7.637 -5.331 1.00 94.56 70 SER A CA 1
ATOM 558 C C . SER A 1 70 ? 9.818 -7.087 -3.914 1.00 94.56 70 SER A C 1
ATOM 560 O O . SER A 1 70 ? 8.952 -7.219 -3.040 1.00 94.56 70 SER A O 1
ATOM 562 N N . PRO A 1 71 ? 10.948 -6.390 -3.667 1.00 96.19 71 PRO A N 1
ATOM 563 C CA . PRO A 1 71 ? 11.198 -5.748 -2.375 1.00 96.19 71 PRO A CA 1
ATOM 564 C C . PRO A 1 71 ? 10.085 -4.774 -1.962 1.00 96.19 71 PRO A C 1
ATOM 566 O O . PRO A 1 71 ? 9.604 -4.826 -0.834 1.00 96.19 71 PRO A O 1
ATOM 569 N N . LEU A 1 72 ? 9.616 -3.925 -2.886 1.00 96.25 72 LEU A N 1
ATOM 570 C CA . LEU A 1 72 ? 8.538 -2.976 -2.597 1.00 96.25 72 LEU A CA 1
ATOM 571 C C . LEU A 1 72 ? 7.199 -3.691 -2.360 1.00 96.25 72 LEU A C 1
ATOM 573 O O . LEU A 1 72 ? 6.473 -3.324 -1.438 1.00 96.25 72 LEU A O 1
ATOM 577 N N . GLY A 1 73 ? 6.879 -4.712 -3.161 1.00 96.69 73 GLY A N 1
ATOM 578 C CA . GLY A 1 73 ? 5.672 -5.521 -2.979 1.00 96.69 73 GLY A CA 1
ATOM 579 C C . GLY A 1 73 ? 5.635 -6.193 -1.608 1.00 96.69 73 GLY A C 1
ATOM 580 O O . GLY A 1 73 ? 4.645 -6.063 -0.889 1.00 96.69 73 GLY A O 1
ATOM 581 N N . THR A 1 74 ? 6.747 -6.805 -1.198 1.00 97.06 74 THR A N 1
ATOM 582 C CA . THR A 1 74 ? 6.888 -7.442 0.119 1.00 97.06 74 THR A CA 1
ATOM 583 C C . THR A 1 74 ? 6.649 -6.442 1.250 1.00 97.06 74 THR A C 1
ATOM 585 O O . THR A 1 74 ? 5.841 -6.697 2.139 1.00 97.06 74 THR A O 1
ATOM 588 N N . GLU A 1 75 ? 7.266 -5.260 1.197 1.00 97.44 75 GLU A N 1
ATOM 589 C CA . GLU A 1 75 ? 7.094 -4.238 2.237 1.00 97.44 75 GLU A CA 1
ATOM 590 C C . GLU A 1 75 ? 5.658 -3.683 2.315 1.00 97.44 75 GLU A C 1
ATOM 592 O O . GLU A 1 75 ? 5.159 -3.371 3.403 1.00 97.44 75 GLU A O 1
ATOM 597 N N . LEU A 1 76 ? 4.963 -3.574 1.177 1.00 97.69 76 LEU A N 1
ATOM 598 C CA . LEU A 1 76 ? 3.551 -3.182 1.131 1.00 97.69 76 LEU A CA 1
ATOM 599 C C . LEU A 1 76 ? 2.643 -4.260 1.737 1.00 97.69 76 LEU A C 1
ATOM 601 O O . LEU A 1 76 ? 1.694 -3.924 2.454 1.00 97.69 76 LEU A O 1
ATOM 605 N N . LEU A 1 77 ? 2.938 -5.538 1.485 1.00 97.31 77 LEU A N 1
ATOM 606 C CA . LEU A 1 77 ? 2.238 -6.660 2.111 1.00 97.31 77 LEU A CA 1
ATOM 607 C C . LEU A 1 77 ? 2.483 -6.688 3.619 1.00 97.31 77 LEU A C 1
ATOM 609 O O . LEU A 1 77 ? 1.525 -6.804 4.379 1.00 97.31 77 LEU A O 1
ATOM 613 N N . GLU A 1 78 ? 3.722 -6.489 4.069 1.00 96.56 78 GLU A N 1
ATOM 614 C CA . GLU A 1 78 ? 4.053 -6.390 5.494 1.00 96.56 78 GLU A CA 1
ATOM 615 C C . GLU A 1 78 ? 3.314 -5.235 6.177 1.00 96.56 78 GLU A C 1
ATOM 617 O O . GLU A 1 78 ? 2.764 -5.408 7.264 1.00 96.56 78 GLU A O 1
ATOM 622 N N . LEU A 1 79 ? 3.235 -4.060 5.539 1.00 96.75 79 LEU A N 1
ATOM 623 C CA . LEU A 1 79 ? 2.433 -2.941 6.041 1.00 96.75 79 LEU A CA 1
ATOM 624 C C . LEU A 1 79 ? 0.956 -3.336 6.205 1.00 96.75 79 LEU A C 1
ATOM 626 O O . LEU A 1 79 ? 0.342 -3.019 7.230 1.00 96.75 79 LEU A O 1
ATOM 630 N N . ALA A 1 80 ? 0.374 -3.988 5.196 1.00 96.25 80 ALA A N 1
ATOM 631 C CA . ALA A 1 80 ? -1.013 -4.437 5.246 1.00 96.25 80 ALA A CA 1
ATOM 632 C C . ALA A 1 80 ? -1.229 -5.434 6.398 1.00 96.25 80 ALA A C 1
ATOM 634 O O . ALA A 1 80 ? -2.160 -5.267 7.195 1.00 96.25 80 ALA A O 1
ATOM 635 N N . ASP A 1 81 ? -0.333 -6.408 6.535 1.00 94.75 81 ASP A N 1
ATOM 636 C CA . ASP A 1 81 ? -0.348 -7.427 7.581 1.00 94.75 81 ASP A CA 1
ATOM 637 C C . ASP A 1 81 ? -0.212 -6.826 8.985 1.00 94.75 81 ASP A C 1
ATOM 639 O O . ASP A 1 81 ? -0.990 -7.164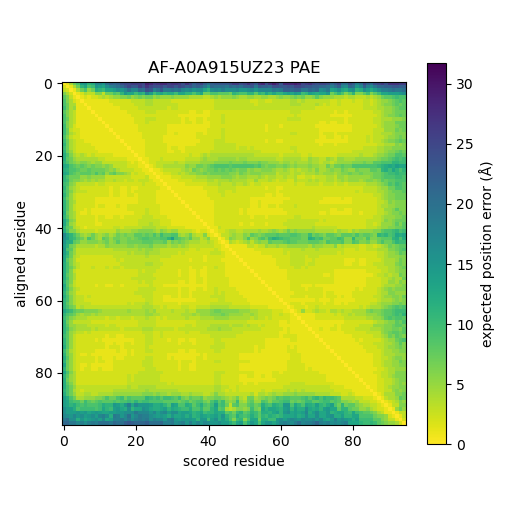 9.882 1.00 94.75 81 ASP A O 1
ATOM 643 N N . ASP A 1 82 ? 0.715 -5.885 9.179 1.00 93.88 82 ASP A N 1
ATOM 644 C CA . ASP A 1 82 ? 0.928 -5.174 10.444 1.00 93.88 82 ASP A CA 1
ATOM 645 C C . ASP A 1 82 ? -0.357 -4.472 10.909 1.00 93.88 82 ASP A C 1
ATOM 647 O O . ASP A 1 82 ? -0.762 -4.566 12.076 1.00 93.88 82 ASP A O 1
ATOM 651 N N . ILE A 1 83 ? -1.040 -3.782 9.991 1.00 93.88 83 ILE A N 1
ATOM 652 C CA . ILE A 1 83 ? -2.302 -3.090 10.275 1.00 93.88 83 ILE A CA 1
ATOM 653 C C . ILE A 1 83 ? -3.400 -4.101 10.611 1.00 93.88 83 ILE A C 1
ATOM 655 O O . ILE A 1 83 ? -4.127 -3.916 11.596 1.00 93.88 83 ILE A O 1
ATOM 659 N N . VAL A 1 84 ? -3.528 -5.173 9.826 1.00 92.25 84 VAL A N 1
ATOM 660 C CA . VAL A 1 84 ? -4.530 -6.218 10.063 1.00 92.25 84 VAL A CA 1
ATOM 661 C C . VAL A 1 84 ? -4.314 -6.849 11.434 1.00 92.25 84 VAL A C 1
ATOM 663 O O . VAL A 1 84 ? -5.242 -6.857 12.242 1.00 92.25 84 VAL A O 1
ATOM 666 N N . ARG A 1 85 ? -3.095 -7.275 11.774 1.00 89.62 85 ARG A N 1
ATOM 667 C CA . ARG A 1 85 ? -2.777 -7.856 13.090 1.00 89.62 85 ARG A CA 1
ATOM 668 C 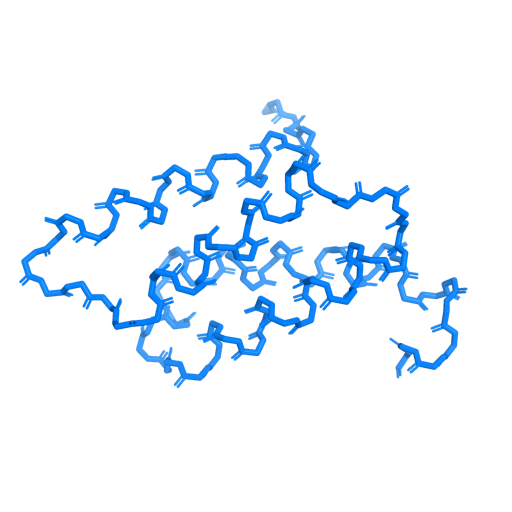C . ARG A 1 85 ? -3.093 -6.890 14.231 1.00 89.62 85 ARG A C 1
ATOM 670 O O . ARG A 1 85 ? -3.677 -7.289 15.240 1.00 89.62 85 ARG A O 1
ATOM 677 N N . LYS A 1 86 ? -2.782 -5.603 14.058 1.00 89.25 86 LYS A N 1
ATOM 678 C CA . LYS A 1 86 ? -3.002 -4.573 15.083 1.00 89.25 86 LYS A CA 1
ATOM 679 C C . LYS A 1 86 ? -4.478 -4.263 15.342 1.00 89.25 86 LYS A C 1
ATOM 681 O O . LYS A 1 86 ? -4.827 -3.942 16.482 1.00 89.25 86 LYS A O 1
ATOM 686 N N . TYR A 1 87 ? -5.345 -4.341 14.328 1.00 87.25 87 TYR A N 1
ATOM 687 C CA . TYR A 1 87 ? -6.729 -3.852 14.426 1.00 87.25 87 TYR A CA 1
ATOM 688 C C . TYR A 1 87 ? -7.825 -4.906 14.202 1.00 87.25 87 TYR A C 1
ATOM 690 O O . TYR A 1 87 ? -8.942 -4.691 14.674 1.00 87.25 87 TYR A O 1
ATOM 698 N N . ALA A 1 88 ? -7.553 -6.050 13.565 1.00 80.94 88 ALA A N 1
ATOM 699 C CA . ALA A 1 88 ? -8.566 -7.063 13.235 1.00 80.94 88 ALA A CA 1
ATOM 700 C C . ALA A 1 88 ? -9.260 -7.657 14.468 1.00 80.94 88 ALA A C 1
ATOM 702 O O . ALA A 1 88 ? -10.463 -7.906 14.441 1.00 80.94 88 ALA A O 1
ATOM 703 N N . TRP A 1 89 ? -8.551 -7.810 15.592 1.00 81.12 89 TRP A N 1
ATOM 704 C CA . TRP A 1 89 ? -9.146 -8.308 16.839 1.00 81.12 89 TRP A CA 1
ATOM 705 C C . TRP A 1 89 ? -10.290 -7.424 17.361 1.00 81.12 89 TRP A C 1
ATOM 707 O O . TRP A 1 89 ? -11.180 -7.926 18.043 1.00 81.12 89 TRP A O 1
ATOM 717 N N . ARG A 1 90 ? -10.297 -6.126 17.020 1.00 74.06 90 ARG A N 1
ATOM 718 C CA . ARG A 1 90 ? -11.350 -5.174 17.418 1.00 74.06 90 ARG A CA 1
ATOM 719 C C . ARG A 1 90 ? -12.618 -5.325 16.586 1.00 74.06 90 ARG A C 1
ATOM 721 O O . ARG A 1 90 ? -13.654 -4.783 16.962 1.00 74.06 90 ARG A O 1
A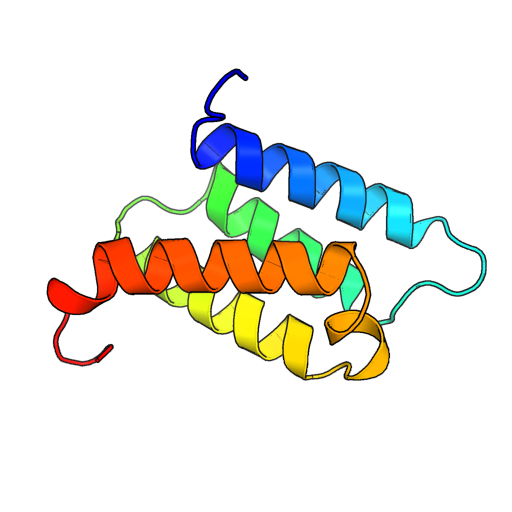TOM 728 N N . PHE A 1 91 ? -12.549 -6.036 15.463 1.00 74.19 91 PHE A N 1
ATOM 729 C CA . PHE A 1 91 ? -13.652 -6.174 14.525 1.00 74.19 91 PHE A CA 1
ATOM 730 C C . PHE A 1 91 ? -13.788 -7.644 14.093 1.00 74.19 91 PHE A C 1
ATOM 732 O O . PHE A 1 91 ? -13.213 -8.037 13.085 1.00 74.19 91 PHE A O 1
ATOM 739 N N . PRO A 1 92 ? -14.587 -8.467 14.801 1.00 68.88 92 PRO A N 1
ATOM 740 C CA . PRO A 1 92 ? -14.667 -9.918 14.579 1.00 68.88 92 PRO A CA 1
ATOM 741 C C . PRO A 1 92 ? -15.037 -10.348 13.153 1.00 68.88 92 PRO A C 1
ATOM 743 O O . PRO A 1 92 ? -14.652 -11.424 12.722 1.00 68.88 92 PRO A O 1
ATOM 746 N N . ARG A 1 93 ? -15.736 -9.493 12.393 1.00 69.38 93 ARG A N 1
ATOM 747 C CA . ARG A 1 93 ? -16.037 -9.713 10.962 1.00 69.38 93 ARG A CA 1
ATOM 748 C C . ARG A 1 93 ? -14.806 -9.629 10.048 1.00 69.38 93 ARG A C 1
ATOM 750 O O . ARG A 1 93 ? -14.915 -9.860 8.850 1.00 69.38 93 ARG A O 1
ATOM 757 N N . PHE A 1 94 ? -13.671 -9.224 10.604 1.00 57.56 94 PHE A N 1
ATOM 758 C CA . PHE A 1 94 ? -12.392 -9.071 9.930 1.00 57.56 94 PHE A CA 1
ATOM 759 C C . PHE A 1 94 ? -11.316 -10.006 10.522 1.00 57.56 94 PHE A C 1
ATOM 761 O O . PHE A 1 94 ? -10.132 -9.792 10.260 1.00 57.56 94 PHE A O 1
ATOM 768 N N . ARG A 1 95 ? -11.709 -11.010 11.319 1.00 57.72 95 ARG A N 1
ATOM 769 C CA . ARG A 1 95 ? -10.869 -12.188 11.573 1.00 57.72 95 ARG A CA 1
ATOM 770 C C . ARG A 1 95 ? -10.946 -13.166 10.411 1.00 57.72 95 ARG A C 1
ATOM 772 O O 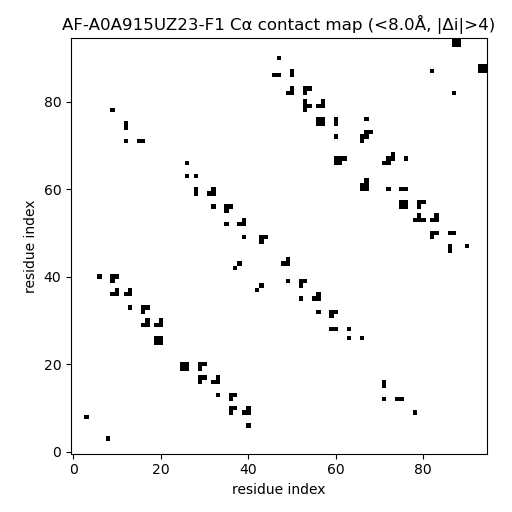. ARG A 1 95 ? -11.969 -13.126 9.693 1.00 57.72 95 ARG A O 1
#